Protein AF-A0A9E8SD15-F1 (afdb_monomer_lite)

InterPro domains:
  IPR006016 UspA [PF00582] (1-39)
  IPR014729 Rossmann-like alpha/beta/alpha sandwich fold [G3DSA:3.40.50.620] (1-54)

Secondary structure (DSSP, 8-state):
--EEEEE--S-HHHHHHHHHHHHHHHHHT-EEEEE-PPPPSS-GGG--HHHHTT--

Sequence (56 aa):
MKNILVPTDFSENCTKAAHLGIKMAKTYNAEIHFLHQMTTPVDWVKLDKLKEKRYP

Organism: NCBI:txid2980107

pLDDT: mean 91.58, std 9.07, range [62.62, 98.62]

Structure (mmCIF, N/CA/C/O backbone):
data_AF-A0A9E8SD15-F1
#
_entry.id   AF-A0A9E8SD15-F1
#
loop_
_atom_site.group_PDB
_atom_site.id
_atom_site.type_symbol
_atom_site.label_atom_id
_atom_site.label_alt_id
_atom_site.label_comp_id
_atom_site.label_asym_id
_atom_site.label_entity_i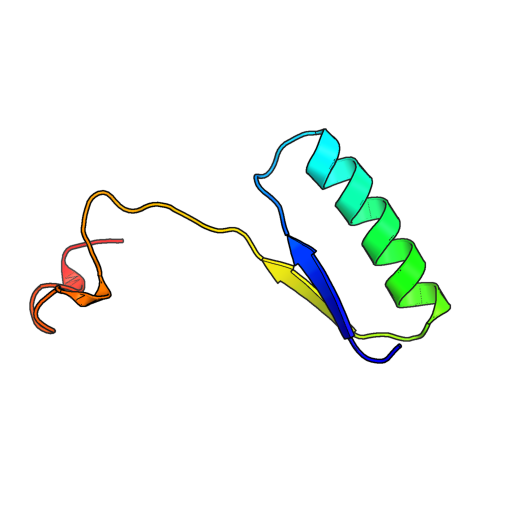d
_atom_site.label_seq_id
_atom_site.pdbx_PDB_ins_code
_atom_site.Cartn_x
_atom_site.Cartn_y
_atom_site.Cartn_z
_atom_site.occupancy
_atom_site.B_iso_or_equiv
_atom_site.auth_seq_id
_atom_site.auth_comp_id
_atom_site.auth_asym_id
_atom_site.auth_atom_id
_atom_site.pdbx_PDB_model_num
ATOM 1 N N . MET A 1 1 ? -17.124 -7.999 7.449 1.00 77.31 1 MET A N 1
ATOM 2 C CA . MET A 1 1 ? -16.069 -7.880 6.417 1.00 77.31 1 MET A CA 1
ATOM 3 C C . MET A 1 1 ? -14.773 -8.296 7.098 1.00 77.31 1 MET A C 1
ATOM 5 O O . MET A 1 1 ? -14.522 -7.740 8.153 1.00 77.31 1 MET A O 1
ATOM 9 N N . LYS A 1 2 ? -14.050 -9.329 6.634 1.00 93.44 2 LYS A N 1
ATOM 10 C CA . LYS A 1 2 ? -12.866 -9.852 7.361 1.00 93.44 2 LYS A CA 1
ATOM 11 C C . LYS A 1 2 ? -11.552 -9.196 6.924 1.00 93.44 2 LYS A C 1
ATOM 13 O O . LYS A 1 2 ? -10.730 -8.904 7.778 1.00 93.44 2 LYS A O 1
ATOM 18 N N . ASN A 1 3 ? -11.416 -8.918 5.626 1.00 97.81 3 ASN A N 1
ATOM 19 C CA . ASN A 1 3 ? -10.218 -8.337 5.020 1.00 97.81 3 ASN A CA 1
ATOM 20 C C . ASN A 1 3 ? -10.606 -7.148 4.128 1.00 97.81 3 ASN A C 1
ATOM 22 O O . ASN A 1 3 ? -11.658 -7.185 3.482 1.00 97.81 3 ASN A O 1
ATOM 26 N N . ILE A 1 4 ? -9.755 -6.124 4.075 1.00 98.19 4 ILE A N 1
ATOM 27 C CA . ILE A 1 4 ? -9.886 -4.935 3.223 1.00 98.19 4 ILE A CA 1
ATOM 28 C C . ILE A 1 4 ? -8.596 -4.779 2.413 1.00 98.19 4 ILE A C 1
ATOM 30 O O . ILE A 1 4 ? -7.513 -4.704 2.985 1.00 98.19 4 ILE A O 1
ATOM 34 N N . LEU A 1 5 ? -8.703 -4.703 1.085 1.00 98.19 5 LEU A N 1
ATOM 35 C CA . LEU A 1 5 ? -7.579 -4.410 0.194 1.00 98.19 5 LEU A CA 1
ATOM 36 C C . LEU A 1 5 ? -7.634 -2.942 -0.233 1.00 98.19 5 LEU A C 1
ATOM 38 O O . LEU A 1 5 ? -8.643 -2.499 -0.781 1.00 98.19 5 LEU A O 1
ATOM 42 N N . VAL A 1 6 ? -6.544 -2.207 -0.018 1.00 98.31 6 VAL A N 1
ATOM 43 C CA . VAL A 1 6 ? -6.385 -0.823 -0.471 1.00 98.31 6 VAL A CA 1
ATOM 44 C C . VAL A 1 6 ? -5.272 -0.756 -1.520 1.00 98.31 6 VAL A C 1
ATOM 46 O O . VAL A 1 6 ? -4.090 -0.770 -1.163 1.00 98.31 6 VAL A O 1
ATOM 49 N N . PRO A 1 7 ? -5.617 -0.686 -2.818 1.00 98.19 7 PRO A N 1
ATOM 50 C CA . PRO A 1 7 ? -4.638 -0.404 -3.852 1.00 98.19 7 PRO A CA 1
ATOM 51 C C . PRO A 1 7 ? -4.168 1.052 -3.753 1.00 98.19 7 PRO A C 1
ATOM 53 O O . PRO A 1 7 ? -4.946 1.959 -3.449 1.00 98.19 7 PRO A O 1
ATOM 56 N N . THR A 1 8 ? -2.888 1.278 -4.015 1.00 97.94 8 THR A N 1
ATOM 57 C CA . THR A 1 8 ? -2.278 2.606 -4.012 1.00 97.94 8 THR A CA 1
ATOM 58 C C . THR A 1 8 ? -1.306 2.741 -5.171 1.00 97.94 8 THR A C 1
ATOM 60 O O . THR A 1 8 ? -0.603 1.794 -5.507 1.00 97.94 8 THR A O 1
ATOM 63 N N . ASP A 1 9 ? -1.248 3.923 -5.766 1.00 96.75 9 ASP A N 1
ATOM 64 C CA . ASP A 1 9 ? -0.187 4.389 -6.666 1.00 96.75 9 ASP A CA 1
ATOM 65 C C . ASP A 1 9 ? 0.669 5.490 -6.006 1.00 96.75 9 ASP A C 1
ATOM 67 O O . ASP A 1 9 ? 1.447 6.165 -6.671 1.00 96.75 9 ASP A O 1
ATOM 71 N N . PHE A 1 10 ? 0.503 5.678 -4.690 1.00 97.06 10 PHE A N 1
ATOM 72 C CA . PHE A 1 10 ? 1.089 6.750 -3.880 1.00 97.06 10 PHE A CA 1
ATOM 73 C C . PHE A 1 10 ? 0.647 8.176 -4.243 1.00 97.06 10 PHE A C 1
ATOM 75 O O . PHE A 1 10 ? 1.221 9.143 -3.742 1.00 97.06 10 PHE A O 1
ATOM 82 N N . SER A 1 11 ? -0.415 8.338 -5.034 1.00 97.94 11 SER A N 1
ATOM 83 C CA . SER A 1 11 ? -1.036 9.644 -5.250 1.00 97.94 11 SER A CA 1
ATOM 84 C C . SER A 1 11 ? -1.705 10.191 -3.981 1.00 97.94 11 SER A C 1
ATOM 86 O O . SER A 1 11 ? -2.043 9.475 -3.028 1.00 97.94 11 SER A O 1
ATOM 88 N N . GLU A 1 12 ? -1.974 11.496 -3.978 1.00 98.44 12 GLU A N 1
ATOM 89 C CA . GLU A 1 12 ? -2.718 12.156 -2.900 1.00 98.44 12 GLU A CA 1
ATOM 90 C C . GLU A 1 12 ? -4.129 11.559 -2.723 1.00 98.44 12 GLU A C 1
ATOM 92 O O . GLU A 1 12 ? -4.621 11.394 -1.604 1.00 98.44 12 GLU A O 1
ATOM 97 N N . ASN A 1 13 ? -4.777 11.168 -3.824 1.00 98.19 13 ASN A N 1
ATOM 98 C CA . ASN A 1 13 ? -6.095 10.537 -3.788 1.00 98.19 13 ASN A CA 1
ATOM 99 C C . ASN A 1 13 ? -6.034 9.149 -3.145 1.00 98.19 13 ASN A C 1
ATOM 101 O O . ASN A 1 13 ? -6.862 8.836 -2.286 1.00 98.19 13 ASN A O 1
ATOM 105 N N . CYS A 1 14 ? -5.021 8.348 -3.479 1.00 98.25 14 CYS A N 1
ATOM 106 C CA . CYS A 1 14 ? -4.792 7.069 -2.815 1.00 98.25 14 CYS A CA 1
ATOM 107 C C . CYS A 1 14 ? -4.453 7.240 -1.329 1.00 98.25 14 CYS A C 1
ATOM 109 O O . CYS A 1 14 ? -4.874 6.424 -0.514 1.00 98.25 14 CYS A O 1
ATOM 111 N N . THR A 1 15 ? -3.807 8.340 -0.934 1.00 98.56 15 THR A N 1
ATOM 112 C CA . THR A 1 15 ? -3.588 8.675 0.485 1.00 98.56 15 THR A CA 1
ATOM 113 C C . THR A 1 15 ? -4.909 8.949 1.216 1.00 98.56 15 THR A C 1
ATOM 115 O O . THR A 1 15 ? -5.136 8.456 2.323 1.00 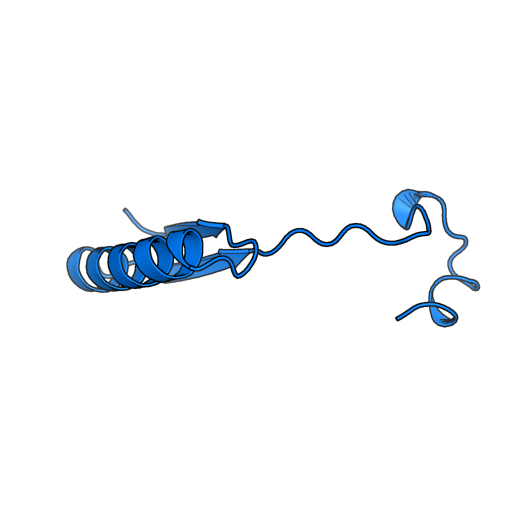98.56 15 THR A O 1
ATOM 118 N N . LYS A 1 16 ? -5.841 9.683 0.594 1.00 98.56 16 LYS A N 1
ATOM 119 C CA . LYS A 1 16 ? -7.199 9.890 1.136 1.00 98.56 16 LYS A CA 1
ATOM 120 C C . LYS A 1 16 ? -7.965 8.564 1.245 1.00 98.56 16 LYS A C 1
ATOM 122 O O . LYS A 1 16 ? -8.585 8.302 2.277 1.00 98.56 16 LYS A O 1
ATOM 127 N N . ALA A 1 17 ? -7.869 7.707 0.227 1.00 98.38 17 ALA A N 1
ATOM 128 C CA . ALA A 1 17 ? -8.463 6.371 0.235 1.00 98.38 17 ALA A CA 1
ATOM 129 C C . ALA A 1 17 ? -7.860 5.471 1.329 1.00 98.38 17 ALA A C 1
ATOM 131 O O . ALA A 1 17 ? -8.605 4.782 2.024 1.00 98.38 17 ALA A O 1
ATOM 132 N N . ALA A 1 18 ? -6.545 5.535 1.558 1.00 98.50 18 ALA A N 1
ATOM 133 C CA . ALA A 1 18 ? -5.865 4.821 2.637 1.00 98.50 18 ALA A CA 1
ATOM 134 C C . ALA A 1 18 ? -6.412 5.217 4.012 1.00 98.50 18 ALA A C 1
ATOM 136 O O . ALA A 1 18 ? -6.767 4.348 4.809 1.00 98.50 18 ALA A O 1
ATOM 137 N N . HIS A 1 19 ? -6.571 6.517 4.275 1.00 98.62 19 HIS A N 1
ATOM 138 C CA . HIS A 1 19 ? -7.165 6.986 5.528 1.00 98.62 19 HIS A CA 1
ATOM 139 C C . HIS A 1 19 ? -8.596 6.473 5.731 1.00 98.62 19 HIS A C 1
ATOM 141 O O . HIS A 1 19 ? -8.965 6.109 6.851 1.00 98.62 19 HIS A O 1
ATOM 147 N N . LEU A 1 20 ? -9.403 6.423 4.667 1.00 98.44 20 LEU A N 1
ATOM 148 C CA . LEU A 1 20 ? -10.746 5.850 4.730 1.00 98.44 20 LEU A CA 1
ATOM 149 C C . LEU A 1 20 ? -10.705 4.338 4.990 1.00 98.44 20 LEU A C 1
ATOM 151 O O . LEU A 1 20 ? -11.397 3.860 5.888 1.00 98.44 20 LEU A O 1
ATOM 155 N N . GLY A 1 21 ? -9.856 3.601 4.272 1.00 98.12 21 GLY A N 1
ATOM 156 C CA . GLY A 1 21 ? -9.676 2.161 4.446 1.00 98.12 21 GLY A CA 1
ATOM 157 C C . GLY A 1 21 ? -9.268 1.795 5.873 1.00 98.12 21 GLY A C 1
ATOM 158 O O . GLY A 1 21 ? -9.852 0.891 6.464 1.00 98.12 21 GLY A O 1
ATOM 159 N N . ILE A 1 22 ? -8.351 2.558 6.479 1.00 98.44 22 ILE A N 1
ATOM 160 C CA . ILE A 1 22 ? -7.935 2.375 7.880 1.00 98.44 22 ILE A CA 1
ATOM 161 C C . ILE A 1 22 ? -9.109 2.595 8.843 1.00 98.44 22 ILE A C 1
ATOM 163 O O . ILE A 1 22 ? -9.275 1.829 9.795 1.00 98.44 22 ILE A O 1
ATOM 167 N N . LYS A 1 23 ? -9.940 3.624 8.617 1.00 98.56 23 LYS A N 1
ATOM 168 C CA . LYS A 1 23 ? -11.142 3.856 9.437 1.00 98.56 23 LYS A CA 1
ATOM 169 C C . LYS A 1 23 ? -12.113 2.681 9.327 1.00 98.56 23 LYS A C 1
ATOM 171 O O . LYS A 1 23 ? -12.568 2.185 10.351 1.00 98.56 23 LYS A O 1
ATOM 176 N N . MET A 1 24 ? -12.365 2.194 8.113 1.00 98.19 24 MET A N 1
ATOM 177 C CA . MET A 1 24 ? -13.231 1.036 7.881 1.00 98.19 24 MET A CA 1
ATOM 178 C C . MET A 1 24 ? -12.685 -0.231 8.549 1.00 98.19 24 MET A C 1
ATOM 180 O O . MET A 1 24 ? -13.441 -0.941 9.206 1.00 98.19 24 MET A 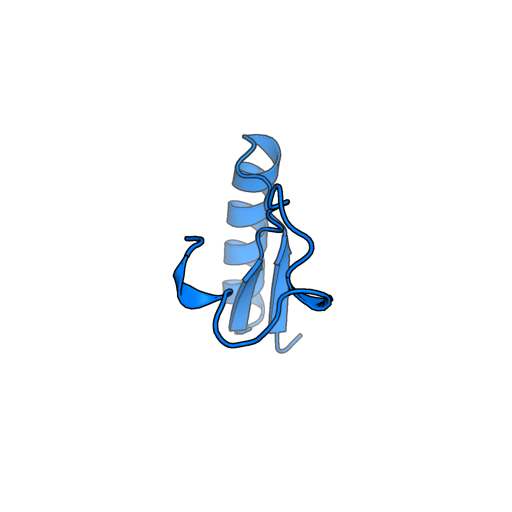O 1
ATOM 184 N N . ALA A 1 25 ? -11.380 -0.492 8.442 1.00 98.44 25 ALA A N 1
ATOM 185 C CA . ALA A 1 25 ? -10.740 -1.652 9.059 1.00 98.44 25 ALA A CA 1
ATOM 186 C C . ALA A 1 25 ? -10.934 -1.667 10.580 1.00 98.44 25 ALA A C 1
ATOM 188 O O . ALA A 1 25 ? -11.332 -2.685 11.142 1.00 98.44 25 ALA A O 1
ATOM 189 N N . LYS A 1 26 ? -10.770 -0.508 11.232 1.00 98.06 26 LYS A N 1
ATOM 190 C CA . LYS A 1 26 ? -11.058 -0.343 12.664 1.00 98.06 26 LYS A CA 1
ATOM 191 C C . LYS A 1 26 ? -12.532 -0.592 12.988 1.00 98.06 26 LYS A C 1
ATOM 193 O O . LYS A 1 26 ? -12.822 -1.333 13.919 1.00 98.06 26 LYS A O 1
ATOM 198 N N . THR A 1 27 ? -13.459 -0.010 12.222 1.00 98.25 27 THR A N 1
ATOM 199 C CA . THR A 1 27 ? -14.908 -0.169 12.448 1.00 98.25 27 THR A CA 1
ATOM 200 C C . THR A 1 27 ? -15.367 -1.620 12.320 1.00 98.25 27 THR A C 1
ATOM 202 O O . THR A 1 27 ? -16.214 -2.062 13.089 1.00 98.25 27 THR A O 1
ATOM 205 N N . TYR A 1 28 ? -14.811 -2.367 11.367 1.00 97.56 28 TYR A N 1
ATOM 206 C CA . TYR A 1 28 ? -15.207 -3.751 11.108 1.00 97.56 28 TYR A CA 1
ATOM 207 C C . TYR A 1 28 ? -14.330 -4.794 11.808 1.00 97.56 28 TYR A C 1
ATOM 209 O O . TYR A 1 28 ? -14.572 -5.985 11.612 1.00 97.56 28 TYR A O 1
ATOM 217 N N . ASN A 1 29 ? -13.335 -4.369 12.598 1.00 97.94 29 ASN A N 1
ATOM 218 C CA . ASN A 1 29 ? -12.287 -5.235 13.146 1.00 97.94 29 ASN A CA 1
ATOM 219 C C . ASN A 1 29 ? -11.690 -6.163 12.066 1.00 97.94 29 ASN A C 1
ATOM 221 O O . ASN A 1 29 ? -11.603 -7.379 12.241 1.00 97.94 29 ASN A O 1
ATOM 225 N N . ALA A 1 30 ? -11.374 -5.574 10.911 1.00 98.25 30 ALA A N 1
ATOM 226 C CA . ALA A 1 30 ? -10.897 -6.263 9.720 1.00 98.25 30 ALA A CA 1
ATOM 227 C C . ALA A 1 30 ? -9.386 -6.081 9.539 1.00 98.25 30 ALA A C 1
ATOM 229 O O . ALA A 1 30 ? -8.838 -5.022 9.852 1.00 98.25 30 ALA A O 1
ATOM 230 N N . GLU A 1 31 ? -8.729 -7.089 8.971 1.00 98.38 31 GLU A N 1
ATOM 231 C CA . GLU A 1 31 ? -7.351 -6.972 8.499 1.00 98.38 31 GLU A CA 1
ATOM 232 C C . GLU A 1 31 ? -7.304 -6.070 7.258 1.00 98.38 31 GLU A C 1
ATOM 234 O O . GLU A 1 31 ? -8.206 -6.102 6.415 1.00 98.38 31 GLU A O 1
ATOM 239 N N . ILE A 1 32 ? -6.271 -5.236 7.146 1.00 98.38 32 ILE A N 1
ATOM 240 C CA . ILE A 1 32 ? -6.084 -4.330 6.012 1.00 98.38 32 ILE A CA 1
ATOM 241 C C . ILE A 1 32 ? -4.777 -4.647 5.294 1.00 98.38 32 ILE A C 1
ATOM 243 O O . ILE A 1 32 ? -3.719 -4.729 5.914 1.00 98.38 32 ILE A O 1
ATOM 247 N N . HIS A 1 33 ? -4.852 -4.780 3.974 1.00 98.44 33 HIS A N 1
ATOM 248 C CA . HIS A 1 33 ? -3.709 -5.023 3.105 1.00 98.44 33 HIS A CA 1
ATOM 249 C C . HIS A 1 33 ? -3.544 -3.851 2.145 1.00 98.44 33 HIS A C 1
ATOM 251 O O . HIS A 1 33 ? -4.507 -3.428 1.504 1.00 98.44 33 HIS A O 1
ATOM 257 N N . PHE A 1 34 ? -2.319 -3.354 2.011 1.00 98.25 34 PHE A N 1
ATOM 258 C CA . PHE A 1 34 ? -1.969 -2.373 0.991 1.00 98.25 34 PHE A CA 1
ATOM 259 C C . PHE A 1 34 ? -1.295 -3.065 -0.187 1.00 98.25 34 PHE A C 1
ATOM 261 O O . PHE A 1 34 ? -0.446 -3.934 0.004 1.00 98.25 34 PHE A O 1
ATOM 268 N N . LEU A 1 35 ? -1.669 -2.663 -1.400 1.00 98.00 35 LEU A N 1
ATOM 269 C CA . LEU A 1 35 ? -1.090 -3.180 -2.635 1.00 98.00 35 LEU A CA 1
ATOM 270 C C . LEU A 1 35 ? -0.662 -2.022 -3.525 1.00 98.00 35 LEU A C 1
ATOM 272 O O . LEU A 1 35 ? -1.466 -1.155 -3.850 1.00 98.00 35 LEU A O 1
ATOM 276 N N . HIS A 1 36 ? 0.585 -2.052 -3.969 1.00 96.94 36 HIS A N 1
ATOM 277 C CA . HIS A 1 36 ? 1.067 -1.190 -5.035 1.00 96.94 36 HIS A CA 1
ATOM 278 C C . HIS A 1 36 ? 1.519 -2.064 -6.199 1.00 96.94 36 HIS A C 1
ATOM 280 O O . HIS A 1 36 ? 2.282 -3.010 -6.004 1.00 96.94 36 HIS A O 1
ATOM 286 N N . GLN A 1 37 ? 1.033 -1.765 -7.401 1.00 92.06 37 GLN A N 1
ATOM 287 C CA . GLN A 1 37 ? 1.499 -2.425 -8.611 1.00 92.06 37 GLN A CA 1
ATOM 288 C C . GLN A 1 37 ? 2.661 -1.621 -9.186 1.00 92.06 37 GLN A C 1
ATOM 290 O O . GLN A 1 37 ? 2.504 -0.450 -9.518 1.00 92.06 37 GLN A O 1
ATOM 295 N N . MET A 1 38 ? 3.818 -2.265 -9.319 1.00 87.00 38 MET A N 1
ATOM 296 C CA . MET A 1 38 ? 4.971 -1.692 -10.007 1.00 87.00 38 MET A CA 1
ATOM 297 C C . MET A 1 38 ? 5.110 -2.316 -11.389 1.00 87.00 38 MET A C 1
ATOM 299 O O . MET A 1 38 ? 4.919 -3.521 -11.562 1.00 87.00 38 MET A O 1
ATOM 303 N N . THR A 1 39 ? 5.452 -1.488 -12.372 1.00 85.25 39 THR A N 1
ATOM 304 C CA . THR A 1 39 ? 5.837 -1.959 -13.704 1.00 85.25 39 THR A CA 1
ATOM 305 C C . THR A 1 39 ? 7.355 -1.960 -13.784 1.00 85.25 39 THR A C 1
ATOM 307 O O . THR A 1 39 ? 7.988 -0.917 -13.637 1.00 85.25 39 THR A O 1
ATOM 310 N N . THR A 1 40 ? 7.943 -3.129 -14.006 1.00 84.88 40 THR A N 1
ATOM 311 C CA . THR A 1 40 ? 9.384 -3.287 -14.205 1.00 84.88 40 THR A CA 1
ATOM 312 C C . THR A 1 40 ? 9.727 -3.232 -15.698 1.00 84.88 40 THR A C 1
ATOM 314 O O . THR A 1 40 ?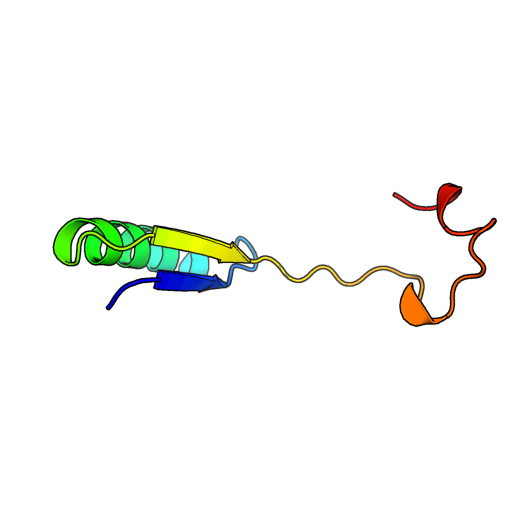 8.920 -3.662 -16.521 1.00 84.88 40 THR A O 1
ATOM 317 N N . PRO A 1 41 ? 10.933 -2.771 -16.090 1.00 82.88 41 PRO A N 1
ATOM 318 C CA . PRO A 1 41 ? 11.368 -2.771 -17.496 1.00 82.88 41 PRO A CA 1
ATOM 319 C C . PRO A 1 41 ? 11.475 -4.170 -18.118 1.00 82.88 41 PRO A C 1
ATOM 321 O O . PRO A 1 41 ? 11.587 -4.315 -19.333 1.00 82.88 41 PRO A O 1
ATOM 324 N N . VAL A 1 42 ? 11.497 -5.199 -17.273 1.00 83.50 42 VAL A N 1
ATOM 325 C CA . VAL A 1 42 ? 11.626 -6.605 -17.644 1.00 83.50 42 VAL A CA 1
ATOM 326 C C . VAL A 1 42 ? 10.333 -7.329 -17.296 1.00 83.50 42 VAL A C 1
ATOM 328 O O . VAL A 1 42 ? 9.742 -7.061 -16.252 1.00 83.50 42 VAL A O 1
ATOM 331 N N . ASP A 1 43 ? 9.923 -8.270 -18.144 1.00 83.56 43 ASP A N 1
ATOM 332 C CA . ASP A 1 43 ? 8.840 -9.205 -17.841 1.00 83.56 43 ASP A CA 1
ATOM 333 C C . ASP A 1 43 ? 9.388 -10.324 -16.946 1.00 83.56 43 ASP A C 1
ATOM 335 O O . ASP A 1 43 ? 10.095 -11.223 -17.409 1.00 83.56 43 ASP A O 1
ATOM 339 N N . TRP A 1 44 ? 9.091 -10.243 -15.650 1.00 79.88 44 TRP A N 1
ATOM 340 C CA . TRP A 1 44 ? 9.612 -11.173 -14.644 1.00 79.88 44 TRP A CA 1
ATOM 341 C C . TRP A 1 44 ? 9.066 -12.585 -14.797 1.00 79.88 44 TRP A C 1
ATOM 343 O O . TRP A 1 44 ? 9.748 -13.536 -14.436 1.00 79.88 44 TRP A O 1
ATOM 353 N N . VAL A 1 45 ? 7.897 -12.747 -15.420 1.00 82.50 45 VAL A N 1
ATOM 354 C CA . VAL A 1 45 ? 7.334 -14.072 -15.710 1.00 82.50 45 VAL A CA 1
ATOM 355 C C . VAL A 1 45 ? 8.168 -14.802 -16.770 1.00 82.50 45 VAL A C 1
ATOM 357 O O . VAL A 1 45 ? 8.178 -16.030 -16.819 1.00 82.50 45 VAL A O 1
ATOM 360 N N . LYS A 1 46 ? 8.890 -14.056 -17.613 1.00 82.69 46 LYS A N 1
ATOM 361 C CA . LYS A 1 46 ? 9.720 -14.588 -18.705 1.00 82.69 46 LYS A CA 1
ATOM 362 C C . LYS A 1 46 ? 11.219 -14.571 -18.400 1.00 82.69 46 LYS A C 1
ATOM 364 O O . LYS A 1 46 ? 12.019 -14.903 -19.278 1.00 82.69 46 LYS A O 1
ATOM 369 N N . LEU A 1 47 ? 11.622 -14.161 -17.197 1.00 82.88 47 LEU A N 1
ATOM 370 C CA . LEU A 1 47 ? 13.025 -14.147 -16.801 1.00 82.88 47 LEU A CA 1
ATOM 371 C C . LEU A 1 47 ? 13.500 -15.569 -16.476 1.00 82.88 47 LEU A C 1
ATOM 373 O O . LEU A 1 47 ? 12.838 -16.335 -15.785 1.00 82.88 47 LEU A O 1
ATOM 377 N N . ASP A 1 48 ? 14.678 -15.924 -16.985 1.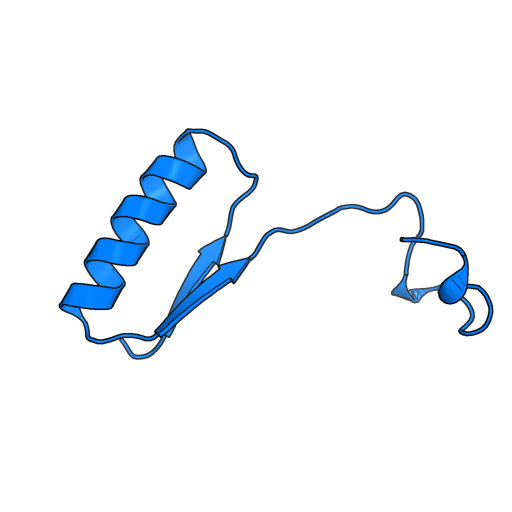00 85.00 48 ASP A N 1
ATOM 378 C CA . ASP A 1 48 ? 15.375 -17.125 -16.525 1.00 85.00 48 ASP A CA 1
ATOM 379 C C . ASP A 1 48 ? 15.792 -16.951 -15.053 1.00 85.00 48 ASP A C 1
ATOM 381 O O . ASP A 1 48 ? 16.256 -15.873 -14.668 1.00 85.00 48 ASP A O 1
ATOM 385 N N . LYS A 1 49 ? 15.701 -18.018 -14.246 1.00 79.25 49 LYS A N 1
ATOM 386 C CA . LYS A 1 49 ? 15.967 -17.973 -12.794 1.00 79.25 49 LYS A CA 1
ATOM 387 C C . LYS A 1 49 ? 17.360 -17.446 -12.434 1.00 79.25 49 LYS A C 1
ATOM 389 O O . LYS A 1 49 ? 17.549 -16.868 -11.366 1.00 79.25 49 LYS A O 1
ATOM 394 N N . LEU A 1 50 ? 18.361 -17.620 -13.303 1.00 79.94 50 LEU A N 1
ATOM 395 C CA . LEU A 1 50 ? 19.710 -17.091 -13.064 1.00 79.94 50 LEU A CA 1
ATOM 396 C C . LEU A 1 50 ? 19.796 -15.577 -13.308 1.00 79.94 50 LEU A C 1
ATOM 398 O O . LEU A 1 50 ? 20.715 -14.919 -12.813 1.00 79.94 50 LEU A O 1
ATOM 402 N N . LYS A 1 51 ? 18.865 -15.019 -14.087 1.00 78.69 51 LYS A N 1
ATOM 403 C CA . LYS A 1 51 ? 18.797 -13.596 -14.438 1.00 78.69 51 LYS A CA 1
ATOM 404 C C . LYS A 1 51 ? 17.934 -12.786 -13.475 1.00 78.69 51 LYS A C 1
ATOM 406 O O . LYS A 1 51 ? 18.171 -11.588 -13.380 1.00 78.69 51 LYS A O 1
ATOM 411 N N . GLU A 1 52 ? 17.024 -13.417 -12.729 1.00 76.44 52 GLU A N 1
ATOM 412 C CA . GLU A 1 52 ? 16.216 -12.758 -11.685 1.00 76.44 52 GLU A CA 1
ATOM 413 C C . GLU A 1 52 ? 17.091 -11.972 -10.692 1.00 76.44 52 GLU A C 1
ATOM 415 O O . GLU A 1 52 ? 16.789 -10.832 -10.371 1.00 76.44 52 GLU A O 1
ATOM 420 N N . LYS A 1 53 ? 18.260 -12.510 -10.306 1.00 80.31 53 LYS A N 1
ATOM 421 C CA . LYS A 1 53 ? 19.196 -11.863 -9.361 1.00 80.31 53 LYS A CA 1
ATOM 422 C C . LYS A 1 53 ? 19.845 -10.562 -9.862 1.00 80.31 53 LYS A C 1
ATOM 424 O O . LYS A 1 53 ? 20.592 -9.939 -9.114 1.00 80.31 53 LYS A O 1
ATOM 429 N N . ARG A 1 54 ? 19.661 -10.196 -11.135 1.00 81.56 54 ARG A N 1
ATOM 430 C CA . ARG A 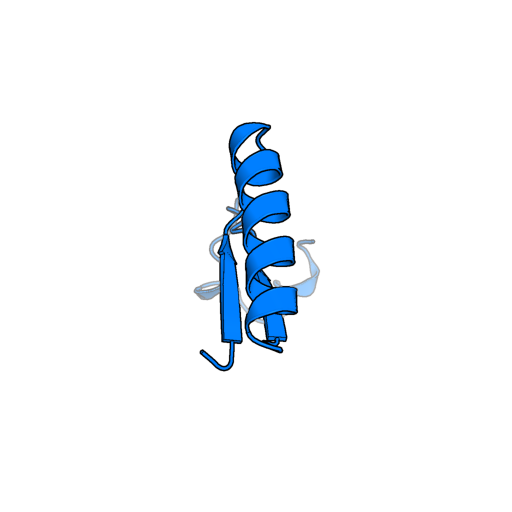1 54 ? 20.300 -9.020 -11.757 1.00 81.56 54 ARG A CA 1
ATOM 431 C C . ARG A 1 54 ? 19.430 -7.769 -11.702 1.00 81.56 54 ARG A C 1
ATOM 433 O O . ARG A 1 54 ? 19.907 -6.703 -12.082 1.00 81.56 54 ARG A O 1
ATOM 440 N N . TYR A 1 55 ? 18.180 -7.908 -11.278 1.00 70.19 55 TYR A N 1
ATOM 441 C CA . TYR A 1 55 ? 17.209 -6.828 -11.247 1.00 70.19 55 TYR A CA 1
ATOM 442 C C . TYR A 1 55 ? 16.699 -6.644 -9.810 1.00 70.19 55 TYR A C 1
ATOM 444 O O . TYR A 1 55 ? 16.575 -7.643 -9.100 1.00 70.19 55 TYR A O 1
ATOM 452 N N . PRO A 1 56 ? 16.489 -5.392 -9.367 1.00 62.62 56 PRO A N 1
ATOM 453 C CA . PRO A 1 56 ? 15.882 -5.094 -8.073 1.00 62.62 56 PRO A CA 1
ATOM 454 C C . PRO A 1 56 ? 14.419 -5.523 -8.027 1.00 62.62 56 PRO A C 1
ATOM 456 O O . PRO A 1 56 ? 13.728 -5.275 -9.039 1.00 62.62 56 PRO A O 1
#

Radius of gyration: 16.18 Å; chains: 1; bounding box: 36×30×32 Å

Foldseek 3Di:
DAEAEQEDPPDPVSVVVVVVSVVVCVVVVHHYHYDYDDDDPDDPVPDDPVCVVVGD